Protein AF-A0A7S2WL92-F1 (afdb_monomer_lite)

Sequence (177 aa):
MGKETRKKPTFALRVLVQERLADIIAVDVAGYQSHVEINGSTLSVTIDKLSDTANKWMIPRIGRKAFRAVAFEILYFVGERSLVTRGSDALFDLTPLEFHKLFVPLIASMGDFDAMSNWLEKTEVLAEADLKRDASKYSFLEHSSSWDNGDSDSNSSPNSLRKNKSEEDHFDSRTIT

Secondary structure (DSSP, 8-state):
------PPPPHHHHHHHHHHHHHHIIIIITT-EEEEEEETTEEEEEETTHHHHHHHTT--GGGHHHHHHHHHHHIIIIIHHHHHHHGGGGGGGS-HHHHHHHHHHHHHHT-SHHHHHHHHHHHHHHHHHHHHHHHHHHHHHHTS--------PPP----------------------

Foldseek 3Di:
DDPPPQAAADPVLLVLLLLVLLLLLLPVFQPQWDDWDDDPPDIDIDRPCLVVSCVLLVQDPQLSVLSVQLSVCCCVVLNSVLSPVPNSVSLVVDDPVVSCVSCVSNSVSQGGRVSSVVSCVVCVVVVVVVVVVVVVVVVVVVVVPPDDPDDDDDDDDDDDDDDDDDDDDDDDDDDDD

Organism: NCBI:txid49252

Radius of gyration: 27.12 Å; chains: 1; bounding box: 92×66×34 Å

pLDDT: mean 78.18, std 21.65, range [30.81, 97.0]

Structure (mmCIF, N/CA/C/O backbone):
data_AF-A0A7S2WL92-F1
#
_entry.id   AF-A0A7S2WL92-F1
#
loop_
_atom_site.group_PDB
_atom_site.id
_atom_site.type_symbol
_atom_site.label_atom_id
_atom_site.label_alt_id
_atom_site.label_comp_id
_atom_site.label_asym_id
_atom_site.label_entity_id
_atom_site.label_seq_id
_atom_site.pdbx_PDB_ins_code
_atom_site.Cartn_x
_atom_site.Cartn_y
_atom_site.Cartn_z
_atom_site.occupancy
_atom_site.B_iso_or_equiv
_atom_site.auth_seq_id
_atom_site.auth_comp_id
_atom_site.auth_asym_id
_atom_site.auth_atom_id
_atom_site.pdbx_PDB_model_num
ATOM 1 N N . MET A 1 1 ? 32.778 13.655 -6.909 1.00 42.00 1 MET A N 1
ATOM 2 C CA . MET A 1 1 ? 31.482 12.976 -6.691 1.00 42.00 1 MET A CA 1
ATOM 3 C C . MET A 1 1 ? 30.672 13.090 -7.971 1.00 42.00 1 MET A C 1
ATOM 5 O O . MET A 1 1 ? 30.261 14.192 -8.313 1.00 42.00 1 MET A O 1
ATOM 9 N N . GLY A 1 2 ? 30.554 12.003 -8.736 1.00 47.88 2 GLY A N 1
ATOM 10 C CA . GLY A 1 2 ? 29.742 11.989 -9.955 1.00 47.88 2 GLY A CA 1
ATOM 11 C C . GLY A 1 2 ? 28.265 12.145 -9.600 1.00 47.88 2 GLY A C 1
ATOM 12 O O . GLY A 1 2 ? 27.804 11.552 -8.628 1.00 47.88 2 GLY A O 1
ATOM 13 N N . LYS A 1 3 ? 27.531 12.975 -10.346 1.00 49.94 3 LYS A N 1
ATOM 14 C CA . LYS A 1 3 ? 26.070 13.036 -10.249 1.00 49.94 3 LYS A CA 1
ATOM 15 C C . LYS A 1 3 ? 25.527 11.704 -10.762 1.00 49.94 3 LYS A C 1
ATOM 17 O O . LYS A 1 3 ? 25.433 11.525 -11.971 1.00 49.94 3 LYS A O 1
ATOM 22 N N . GLU A 1 4 ? 25.195 10.778 -9.868 1.00 59.31 4 GLU A N 1
ATOM 23 C CA . GLU A 1 4 ? 24.358 9.637 -10.231 1.00 59.31 4 GLU A CA 1
ATOM 24 C C . GLU A 1 4 ? 23.030 10.193 -10.749 1.00 59.31 4 GLU A C 1
ATOM 26 O O . GLU A 1 4 ? 22.247 10.815 -10.024 1.00 59.31 4 GLU A O 1
ATOM 31 N N . THR A 1 5 ? 22.817 10.064 -12.054 1.00 64.81 5 THR A N 1
ATOM 32 C CA . THR A 1 5 ? 21.570 10.453 -12.696 1.00 64.81 5 THR A CA 1
ATOM 33 C C . THR A 1 5 ? 20.505 9.460 -12.257 1.00 64.81 5 THR A C 1
ATOM 35 O O . THR A 1 5 ? 20.412 8.372 -12.822 1.00 64.81 5 THR A O 1
ATOM 38 N N . ARG A 1 6 ? 19.715 9.821 -11.240 1.00 79.19 6 ARG A N 1
ATOM 39 C CA . ARG A 1 6 ? 18.573 9.014 -10.793 1.00 79.19 6 ARG A CA 1
ATOM 40 C C . ARG A 1 6 ? 17.661 8.730 -11.980 1.00 79.19 6 ARG A C 1
ATOM 42 O O . ARG A 1 6 ? 17.079 9.648 -12.566 1.00 79.19 6 ARG A O 1
ATOM 49 N N . LYS A 1 7 ? 17.563 7.459 -12.362 1.00 91.38 7 LYS A N 1
ATOM 50 C CA . LYS A 1 7 ? 16.799 7.031 -13.530 1.00 91.38 7 LYS A CA 1
ATOM 51 C C . LYS A 1 7 ? 15.309 7.141 -13.221 1.00 91.38 7 LYS A C 1
ATOM 53 O O . LYS A 1 7 ? 14.809 6.524 -12.285 1.00 91.38 7 LYS A O 1
ATOM 58 N N . LYS A 1 8 ? 14.576 7.934 -14.006 1.00 93.06 8 LYS A N 1
ATOM 59 C CA . LYS A 1 8 ? 13.126 8.093 -13.824 1.00 93.06 8 LYS A CA 1
ATOM 60 C C . LYS A 1 8 ? 12.427 6.732 -14.001 1.00 93.06 8 LYS A C 1
ATOM 62 O O . LYS A 1 8 ? 12.659 6.084 -15.024 1.00 93.06 8 LYS A O 1
ATOM 67 N N . PRO A 1 9 ? 11.542 6.318 -13.075 1.00 94.50 9 PRO A N 1
ATOM 68 C CA . PRO A 1 9 ? 10.733 5.118 -13.253 1.00 94.50 9 PRO A CA 1
ATOM 69 C C . PRO A 1 9 ? 9.914 5.178 -14.545 1.00 94.50 9 PRO A C 1
ATOM 71 O O . PRO A 1 9 ? 9.391 6.238 -14.917 1.00 94.50 9 PRO A O 1
ATOM 74 N N . THR A 1 10 ? 9.750 4.045 -15.220 1.00 96.06 10 THR A N 1
ATOM 75 C CA . THR A 1 10 ? 8.813 3.949 -16.346 1.00 96.06 10 THR A CA 1
ATOM 76 C C . THR A 1 10 ? 7.373 4.016 -15.832 1.00 96.06 10 THR A C 1
ATOM 78 O O . THR A 1 10 ? 7.117 3.888 -14.634 1.00 96.06 10 THR A O 1
ATOM 81 N N . PHE A 1 11 ? 6.413 4.269 -16.723 1.00 93.94 11 PHE A N 1
ATOM 82 C CA . PHE A 1 11 ? 5.000 4.214 -16.342 1.00 93.94 11 PHE A CA 1
ATOM 83 C C . PHE A 1 11 ? 4.602 2.805 -15.893 1.00 93.94 11 PHE A C 1
ATOM 85 O O . PHE A 1 11 ? 4.072 2.664 -14.798 1.00 93.94 11 PHE A O 1
ATOM 92 N N . ALA A 1 12 ? 4.965 1.784 -16.674 1.00 96.00 12 ALA A N 1
ATOM 93 C CA . ALA A 1 12 ? 4.695 0.385 -16.347 1.00 96.00 12 ALA A CA 1
ATOM 94 C C . ALA A 1 12 ? 5.239 -0.012 -14.965 1.00 96.00 12 ALA A C 1
ATOM 96 O O . ALA A 1 12 ? 4.516 -0.601 -14.174 1.00 96.00 12 ALA A O 1
ATOM 97 N N . LEU A 1 13 ? 6.470 0.391 -14.626 1.00 96.31 13 LEU A N 1
ATOM 98 C CA . LEU A 1 13 ? 7.041 0.098 -13.311 1.00 96.31 13 LEU A CA 1
ATOM 99 C C . LEU A 1 13 ? 6.228 0.729 -12.173 1.00 96.31 13 LEU A C 1
ATOM 101 O O . LEU A 1 13 ? 5.978 0.077 -11.166 1.00 96.31 13 LEU A O 1
ATOM 105 N N . ARG A 1 14 ? 5.786 1.984 -12.330 1.00 95.62 14 ARG A N 1
ATOM 106 C CA . ARG A 1 14 ? 4.932 2.633 -11.322 1.00 95.62 14 ARG A CA 1
ATOM 107 C C . ARG A 1 14 ? 3.601 1.910 -11.150 1.00 95.62 14 ARG A C 1
ATOM 109 O O . ARG A 1 14 ? 3.146 1.807 -10.019 1.00 95.62 14 ARG A O 1
ATOM 116 N N . VAL A 1 15 ? 3.005 1.434 -12.243 1.00 94.12 15 VAL A N 1
ATOM 117 C CA . VAL A 1 15 ? 1.747 0.675 -12.208 1.00 94.12 15 VAL A CA 1
ATOM 118 C C . VAL A 1 15 ? 1.939 -0.641 -11.458 1.00 94.12 15 VAL A C 1
ATOM 120 O O . VAL A 1 15 ? 1.206 -0.881 -10.513 1.00 94.12 15 VAL A O 1
ATOM 123 N N . LEU A 1 16 ? 2.986 -1.412 -11.763 1.00 95.38 16 LEU A N 1
ATOM 124 C CA . LEU A 1 16 ? 3.271 -2.672 -11.060 1.00 95.38 16 LEU A CA 1
ATOM 125 C C . LEU A 1 16 ? 3.512 -2.470 -9.557 1.00 95.38 16 LEU A C 1
ATOM 127 O O . LEU A 1 16 ? 3.010 -3.222 -8.727 1.00 95.38 16 LEU A O 1
ATOM 131 N N . VAL A 1 17 ? 4.262 -1.426 -9.185 1.00 96.12 17 VAL A N 1
ATOM 132 C CA . VAL A 1 17 ? 4.448 -1.064 -7.770 1.00 96.12 17 VAL A CA 1
ATOM 133 C C . VAL A 1 17 ? 3.110 -0.692 -7.132 1.00 96.12 17 VAL A C 1
ATOM 135 O O . VAL A 1 17 ? 2.839 -1.087 -6.002 1.00 96.12 17 VAL A O 1
ATOM 138 N N . GLN A 1 18 ? 2.275 0.068 -7.840 1.00 95.31 18 GLN A N 1
ATOM 139 C CA . GLN A 1 18 ? 0.964 0.491 -7.360 1.00 95.31 18 GLN A CA 1
ATOM 140 C C . GLN A 1 18 ? 0.018 -0.697 -7.147 1.00 95.31 18 GLN A C 1
ATOM 142 O O . GLN A 1 18 ? -0.617 -0.765 -6.100 1.00 95.31 18 GLN A O 1
ATOM 147 N N . GLU A 1 19 ? -0.027 -1.639 -8.086 1.00 93.31 19 GLU A N 1
ATOM 148 C CA . GLU A 1 19 ? -0.799 -2.883 -7.984 1.00 93.31 19 GLU A CA 1
ATOM 149 C C . GLU A 1 19 ? -0.339 -3.720 -6.786 1.00 93.31 19 GLU A C 1
ATOM 151 O O . GLU A 1 19 ? -1.145 -4.050 -5.922 1.00 93.31 19 GLU A O 1
ATOM 156 N N . ARG A 1 20 ? 0.972 -3.946 -6.630 1.00 95.50 20 ARG A N 1
ATOM 157 C CA . ARG A 1 20 ? 1.498 -4.687 -5.471 1.00 95.50 20 ARG A CA 1
ATOM 158 C C . ARG A 1 20 ? 1.149 -4.011 -4.144 1.00 95.50 20 ARG A C 1
ATOM 160 O O . ARG A 1 20 ? 0.826 -4.684 -3.172 1.00 95.50 20 ARG A O 1
ATOM 167 N N . LEU A 1 21 ? 1.217 -2.682 -4.068 1.00 96.19 21 LEU A N 1
ATOM 168 C CA . LEU A 1 21 ? 0.837 -1.947 -2.858 1.00 96.19 21 LEU A CA 1
ATOM 169 C C . LEU A 1 21 ? -0.668 -2.037 -2.572 1.00 96.19 21 LEU A C 1
ATOM 171 O O . LEU A 1 21 ? -1.050 -2.106 -1.405 1.00 96.19 21 LEU A O 1
ATOM 175 N N . ALA A 1 22 ? -1.502 -2.041 -3.612 1.00 94.88 22 ALA A N 1
ATOM 176 C CA . ALA A 1 22 ? -2.936 -2.271 -3.493 1.00 94.88 22 ALA A CA 1
ATOM 177 C C . ALA A 1 22 ? -3.232 -3.661 -2.915 1.00 94.88 22 ALA A C 1
ATOM 179 O O . ALA A 1 22 ? -3.985 -3.755 -1.945 1.00 94.88 22 ALA A O 1
ATOM 180 N N . ASP A 1 23 ? -2.571 -4.702 -3.425 1.00 94.12 23 ASP A N 1
ATOM 181 C CA . ASP A 1 23 ? -2.688 -6.071 -2.909 1.00 94.12 23 ASP A CA 1
ATOM 182 C C . ASP A 1 23 ? -2.290 -6.157 -1.434 1.00 94.12 23 ASP A C 1
ATOM 184 O O . ASP A 1 23 ? -3.038 -6.686 -0.614 1.00 94.12 23 ASP A O 1
ATOM 188 N N . ILE A 1 24 ? -1.147 -5.570 -1.065 1.00 95.00 24 ILE A N 1
ATOM 189 C CA . ILE A 1 24 ? -0.667 -5.553 0.324 1.00 95.00 24 ILE A CA 1
ATOM 190 C C . ILE A 1 24 ? -1.708 -4.926 1.254 1.00 95.00 24 ILE A C 1
ATOM 192 O O . ILE A 1 24 ? -1.972 -5.446 2.336 1.00 95.00 24 ILE A O 1
ATOM 196 N N . ILE A 1 25 ? -2.297 -3.797 0.860 1.00 94.56 25 ILE A N 1
ATOM 197 C CA . ILE A 1 25 ? -3.287 -3.112 1.695 1.00 94.56 25 ILE A CA 1
ATOM 198 C C . ILE A 1 25 ? -4.570 -3.943 1.794 1.00 94.56 25 ILE A C 1
ATOM 200 O O . ILE A 1 25 ? -5.105 -4.119 2.888 1.00 94.56 25 ILE A O 1
ATOM 204 N N . ALA A 1 26 ? -5.053 -4.486 0.681 1.00 93.44 26 ALA A N 1
ATOM 205 C CA . ALA A 1 26 ? -6.292 -5.248 0.675 1.00 93.44 26 ALA A CA 1
ATOM 206 C C . ALA A 1 26 ? -6.188 -6.584 1.427 1.00 93.44 26 ALA A C 1
ATOM 208 O O . ALA A 1 26 ? -7.147 -6.981 2.079 1.00 93.44 26 ALA A O 1
ATOM 209 N N . VAL A 1 27 ? -5.036 -7.260 1.368 1.00 90.12 27 VAL A N 1
ATOM 210 C CA . VAL A 1 27 ? -4.859 -8.611 1.929 1.00 90.12 27 VAL A CA 1
ATOM 211 C C . VAL A 1 27 ? -4.261 -8.588 3.336 1.00 90.12 27 VAL A C 1
ATOM 213 O O . VAL A 1 27 ? -4.721 -9.309 4.220 1.00 90.12 27 VAL A O 1
ATOM 216 N N . ASP A 1 28 ? -3.243 -7.758 3.570 1.00 90.94 28 ASP A N 1
ATOM 217 C CA . ASP A 1 28 ? -2.463 -7.785 4.814 1.00 90.94 28 ASP A CA 1
ATOM 218 C C . ASP A 1 28 ? -2.762 -6.622 5.766 1.00 90.94 28 ASP A C 1
ATOM 220 O O . ASP A 1 28 ? -2.251 -6.603 6.892 1.00 90.94 28 ASP A O 1
ATOM 224 N N . VAL A 1 29 ? -3.550 -5.633 5.335 1.00 92.56 29 VAL A N 1
ATOM 225 C CA . VAL A 1 29 ? -3.952 -4.504 6.187 1.00 92.56 29 VAL A CA 1
ATOM 226 C C . VAL A 1 29 ? -5.442 -4.548 6.511 1.00 92.56 29 VAL A C 1
ATOM 228 O O . VAL A 1 29 ? -5.802 -4.359 7.675 1.00 92.56 29 VAL A O 1
ATOM 231 N N . ALA A 1 30 ? -6.304 -4.808 5.528 1.00 90.94 30 ALA A N 1
ATOM 232 C CA . ALA A 1 30 ? -7.740 -4.916 5.770 1.00 90.94 30 ALA A CA 1
ATOM 233 C C . ALA A 1 30 ? -8.074 -6.080 6.722 1.00 90.94 30 ALA A C 1
ATOM 235 O O . ALA A 1 30 ? -7.422 -7.122 6.709 1.00 90.94 30 ALA A O 1
ATOM 236 N N . GLY A 1 31 ? -9.080 -5.892 7.580 1.00 85.12 31 GLY A N 1
ATOM 237 C CA . GLY A 1 31 ? -9.485 -6.878 8.584 1.00 85.12 31 GLY A CA 1
ATOM 238 C C . GLY A 1 31 ? -8.654 -6.854 9.871 1.00 85.12 31 GLY A C 1
ATOM 239 O O . GLY A 1 31 ? -8.925 -7.634 10.782 1.00 85.12 31 GLY A O 1
ATOM 240 N N . TYR A 1 32 ? -7.659 -5.964 9.971 1.00 84.44 32 TYR A N 1
ATOM 241 C CA . TYR A 1 32 ? -6.847 -5.755 11.178 1.00 84.44 32 TYR A CA 1
ATOM 242 C C . TYR A 1 32 ? -7.129 -4.423 11.881 1.00 84.44 32 TYR A C 1
ATOM 244 O O . TYR A 1 32 ? -6.307 -3.942 12.668 1.00 84.44 32 TYR A O 1
ATOM 252 N N . GLN A 1 33 ? -8.283 -3.818 11.604 1.00 80.12 33 GLN A N 1
ATOM 253 C CA . GLN A 1 33 ? -8.787 -2.702 12.385 1.00 80.12 33 GLN A CA 1
ATOM 254 C C . GLN A 1 33 ? -9.232 -3.184 13.771 1.00 80.12 33 GLN A C 1
ATOM 256 O O . GLN A 1 33 ? -10.105 -4.041 13.893 1.00 80.12 33 GLN A O 1
ATOM 261 N N . SER A 1 34 ? -8.668 -2.597 14.824 1.00 81.12 34 SER A N 1
ATOM 262 C CA . SER A 1 34 ? -8.979 -2.959 16.215 1.00 81.12 34 SER A CA 1
ATOM 263 C C . SER A 1 34 ? -9.837 -1.926 16.935 1.00 81.12 34 SER A C 1
ATOM 265 O O . SER A 1 34 ? -10.541 -2.255 17.890 1.00 81.12 34 SER A O 1
ATOM 267 N N . HIS A 1 35 ? -9.802 -0.672 16.480 1.00 84.25 35 HIS A N 1
ATOM 268 C CA . HIS A 1 35 ? -10.528 0.415 17.119 1.00 84.25 35 HIS A CA 1
ATOM 269 C C . HIS A 1 35 ? -10.879 1.527 16.131 1.00 84.25 35 HIS A C 1
ATOM 271 O O . HIS A 1 35 ? -10.055 1.904 15.295 1.00 84.25 35 HIS A O 1
ATOM 277 N N . VAL A 1 36 ? -12.087 2.074 16.270 1.00 85.81 36 VAL A N 1
ATOM 278 C CA . VAL A 1 36 ? -12.548 3.271 15.560 1.00 85.81 36 VAL A CA 1
ATOM 279 C C . VAL A 1 36 ? -13.144 4.224 16.577 1.00 85.81 36 VAL A C 1
ATOM 281 O O . VAL A 1 36 ? -14.051 3.855 17.320 1.00 85.81 36 VAL A O 1
ATOM 284 N N . GLU A 1 37 ? -12.645 5.452 16.587 1.00 90.19 37 GLU A N 1
ATOM 285 C CA . GLU A 1 37 ? -13.095 6.515 17.475 1.00 90.19 37 GLU A CA 1
ATOM 286 C C . GLU A 1 37 ? -13.475 7.740 16.641 1.00 90.19 37 GLU A C 1
ATOM 288 O O . GLU A 1 37 ? -12.723 8.172 15.763 1.00 90.19 37 GLU A O 1
ATOM 293 N N . ILE A 1 38 ? -14.654 8.303 16.909 1.00 90.62 38 ILE A N 1
ATOM 294 C CA . ILE A 1 38 ? -15.138 9.521 16.257 1.00 90.62 38 ILE A CA 1
ATOM 295 C C . ILE A 1 38 ? -15.226 10.617 17.313 1.00 90.62 38 ILE A C 1
ATOM 297 O O . ILE A 1 38 ? -16.117 10.611 18.158 1.00 90.62 38 ILE A O 1
ATOM 301 N N . ASN A 1 39 ? -14.313 11.581 17.231 1.00 91.50 39 ASN A N 1
ATOM 302 C CA . ASN A 1 39 ? -14.239 12.729 18.126 1.00 91.50 39 ASN A CA 1
ATOM 303 C C . ASN A 1 39 ? -14.597 14.006 17.362 1.00 91.50 39 ASN A C 1
ATOM 305 O O . ASN A 1 39 ? -13.744 14.656 16.749 1.00 91.50 39 ASN A O 1
ATOM 309 N N . GLY A 1 40 ? -15.886 14.355 17.375 1.00 91.62 40 GLY A N 1
ATOM 310 C CA . GLY A 1 40 ? -16.424 15.483 16.615 1.00 91.62 40 GLY A CA 1
ATOM 311 C C . GLY A 1 40 ? -16.250 15.269 15.112 1.00 91.62 40 GLY A C 1
ATOM 312 O O . GLY A 1 40 ? -16.880 14.392 14.533 1.00 91.62 40 GLY A O 1
ATOM 313 N N . SER A 1 41 ? -15.378 16.062 14.485 1.00 91.06 41 SER A N 1
ATOM 314 C CA . SER A 1 41 ? -15.020 15.940 13.064 1.00 91.06 41 SER A CA 1
ATOM 315 C C . SER A 1 41 ? -13.763 15.096 12.811 1.00 91.06 41 SER A C 1
ATOM 317 O O . SER A 1 41 ? -13.250 15.094 11.694 1.00 91.06 41 SER A O 1
ATOM 319 N N . THR A 1 42 ? -13.220 14.435 13.838 1.00 88.81 42 THR A N 1
ATOM 320 C CA . THR A 1 42 ? -12.000 13.622 13.733 1.00 88.81 42 THR A CA 1
ATOM 321 C C . THR A 1 42 ? -12.352 12.143 13.766 1.00 88.81 42 THR A C 1
ATOM 323 O O . THR A 1 42 ? -12.894 11.667 14.760 1.00 88.81 42 THR A O 1
ATOM 326 N N . LEU A 1 43 ? -12.008 11.424 12.698 1.00 85.44 43 LEU A N 1
ATOM 327 C CA . LEU A 1 43 ? -12.049 9.966 12.644 1.00 85.44 43 LEU A CA 1
ATOM 328 C C . LEU A 1 43 ? -10.651 9.414 12.951 1.00 85.44 43 LEU A C 1
ATOM 330 O O . LEU A 1 43 ? -9.703 9.676 12.209 1.00 85.44 43 LEU A O 1
ATOM 334 N N . SER A 1 44 ? -10.538 8.639 14.024 1.00 87.88 44 SER A N 1
ATOM 335 C CA . SER A 1 44 ? -9.327 7.916 14.412 1.00 87.88 44 SER A CA 1
ATOM 336 C C . SER A 1 44 ? -9.547 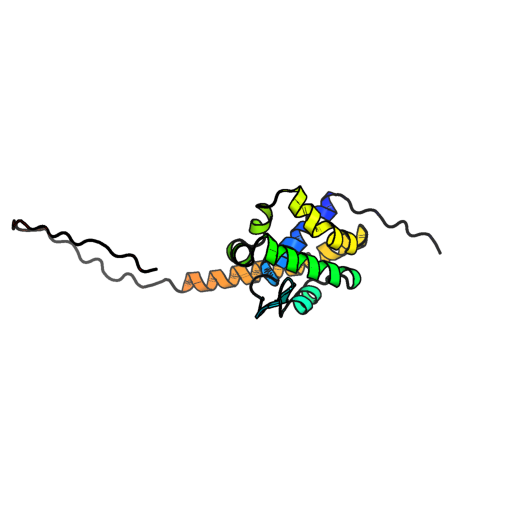6.424 14.199 1.00 87.88 44 SER A C 1
ATOM 338 O O . SER A 1 44 ? -10.508 5.857 14.710 1.00 87.88 44 SER A O 1
ATOM 340 N N . VAL A 1 45 ? -8.649 5.780 13.456 1.00 85.50 45 VAL A N 1
ATOM 341 C CA . VAL A 1 45 ? -8.684 4.333 13.210 1.00 85.50 45 VAL A CA 1
ATOM 342 C C . VAL A 1 45 ? -7.355 3.731 13.652 1.00 85.50 45 VAL A C 1
ATOM 344 O O . VAL A 1 45 ? -6.289 4.190 13.232 1.00 85.50 45 VAL A O 1
ATOM 347 N N . THR A 1 46 ? -7.420 2.702 14.493 1.00 88.06 46 THR A N 1
ATOM 348 C CA . THR A 1 46 ? -6.258 1.918 14.923 1.00 88.06 46 THR A CA 1
ATOM 349 C C . THR A 1 46 ? -6.162 0.653 14.082 1.00 88.06 46 THR A C 1
ATOM 351 O O . THR A 1 46 ? -7.114 -0.122 13.995 1.00 88.06 46 THR A O 1
ATOM 354 N N . ILE A 1 47 ? -4.993 0.451 13.469 1.00 88.88 47 ILE A N 1
ATOM 355 C CA . ILE A 1 47 ? -4.673 -0.704 12.625 1.00 88.88 47 ILE A CA 1
ATOM 356 C C . ILE A 1 47 ? -3.472 -1.412 13.256 1.00 88.88 47 ILE A C 1
ATOM 358 O O . ILE A 1 47 ? -2.338 -0.941 13.125 1.00 88.88 47 ILE A O 1
ATOM 362 N N . ASP A 1 48 ? -3.709 -2.526 13.947 1.00 83.31 48 ASP A N 1
ATOM 363 C CA . ASP A 1 48 ? -2.715 -3.136 14.846 1.00 83.31 48 ASP A CA 1
ATOM 364 C C . ASP A 1 48 ? -1.453 -3.607 14.116 1.00 83.31 48 ASP A C 1
ATOM 366 O O . ASP A 1 48 ? -0.336 -3.453 14.606 1.00 83.31 48 ASP A O 1
ATOM 370 N N . LYS A 1 49 ? -1.615 -4.155 12.909 1.00 83.81 49 LYS A N 1
ATOM 371 C CA . LYS A 1 49 ? -0.522 -4.804 12.171 1.00 83.81 49 LYS A CA 1
ATOM 372 C C . LYS A 1 49 ? 0.206 -3.896 11.193 1.00 83.81 49 LYS A C 1
ATOM 374 O O . LYS A 1 49 ? 1.122 -4.345 10.517 1.00 83.81 49 LYS A O 1
ATOM 379 N N . LEU A 1 50 ? -0.138 -2.612 11.106 1.00 91.50 50 LEU A N 1
ATOM 380 C CA . LEU A 1 50 ? 0.345 -1.770 10.009 1.00 91.50 50 LEU A CA 1
ATOM 381 C C . LEU A 1 50 ? 1.877 -1.619 9.975 1.00 91.50 50 LEU A C 1
ATOM 383 O O . LEU A 1 50 ? 2.482 -1.623 8.902 1.00 91.50 50 LEU A O 1
ATOM 387 N N . SER A 1 51 ? 2.516 -1.494 11.144 1.00 93.06 51 SER A N 1
ATOM 388 C CA . SER A 1 51 ? 3.982 -1.436 11.248 1.00 93.06 51 SER A CA 1
ATOM 389 C C . SER A 1 51 ? 4.626 -2.758 10.831 1.00 93.06 51 SER A C 1
ATOM 391 O O . SER A 1 51 ? 5.616 -2.761 10.095 1.00 93.06 51 SER A O 1
ATOM 393 N N . ASP A 1 52 ? 4.048 -3.875 11.263 1.00 94.06 52 ASP A N 1
ATOM 394 C CA . ASP A 1 52 ? 4.544 -5.212 10.951 1.00 94.06 52 ASP A CA 1
ATOM 395 C C . ASP A 1 52 ? 4.379 -5.524 9.467 1.00 94.06 52 ASP A C 1
ATOM 397 O O . ASP A 1 52 ? 5.329 -5.991 8.845 1.00 94.06 52 ASP A O 1
ATOM 401 N N . THR A 1 53 ? 3.248 -5.153 8.863 1.00 95.12 53 THR A N 1
ATOM 402 C CA . THR A 1 53 ? 3.018 -5.234 7.417 1.00 95.12 53 THR A CA 1
ATOM 403 C C . THR A 1 53 ? 4.035 -4.382 6.658 1.00 95.12 53 THR A C 1
ATOM 405 O O . THR A 1 53 ? 4.684 -4.866 5.731 1.00 95.12 53 THR A O 1
ATOM 408 N N . ALA A 1 54 ? 4.281 -3.138 7.085 1.00 96.06 54 ALA A N 1
ATOM 409 C CA . ALA A 1 54 ? 5.294 -2.292 6.454 1.00 96.06 54 ALA A CA 1
ATOM 410 C C . ALA A 1 54 ? 6.717 -2.879 6.561 1.00 96.06 54 ALA A C 1
ATOM 412 O O . ALA A 1 54 ? 7.533 -2.689 5.658 1.00 96.06 54 ALA A O 1
ATOM 413 N N . ASN A 1 55 ? 7.032 -3.582 7.654 1.00 96.00 55 ASN A N 1
ATOM 414 C CA . ASN A 1 55 ? 8.303 -4.288 7.817 1.00 96.00 55 ASN A CA 1
ATOM 415 C C . ASN A 1 55 ? 8.367 -5.553 6.944 1.00 96.00 55 ASN A C 1
ATOM 417 O O . ASN A 1 55 ? 9.361 -5.724 6.239 1.00 96.00 55 ASN A O 1
ATOM 421 N N . LYS A 1 56 ? 7.313 -6.385 6.949 1.00 94.56 56 LYS A N 1
ATOM 422 C CA . LYS A 1 56 ? 7.162 -7.606 6.135 1.00 94.56 56 LYS A CA 1
ATOM 423 C C . LYS A 1 56 ? 7.423 -7.300 4.664 1.00 94.56 56 LYS A C 1
ATOM 425 O O . LYS A 1 56 ? 8.277 -7.928 4.054 1.00 94.56 56 LYS A O 1
ATOM 430 N N . TRP A 1 57 ? 6.767 -6.272 4.133 1.00 96.06 57 TRP A N 1
ATOM 431 C CA . TRP A 1 57 ? 6.868 -5.871 2.726 1.00 96.06 57 TRP A CA 1
ATOM 432 C C . TRP A 1 57 ? 7.999 -4.889 2.431 1.00 96.06 57 TRP A C 1
ATOM 434 O O . TRP A 1 57 ? 8.045 -4.289 1.359 1.00 96.06 57 TRP A O 1
ATOM 444 N N . MET A 1 58 ? 8.918 -4.695 3.380 1.00 96.00 58 MET A N 1
ATOM 445 C CA . MET A 1 58 ? 10.106 -3.859 3.204 1.00 96.00 58 MET A CA 1
ATOM 446 C C . MET A 1 58 ? 9.787 -2.438 2.703 1.00 96.00 58 MET A C 1
ATOM 448 O O . MET A 1 58 ? 10.548 -1.863 1.922 1.00 96.00 58 MET A O 1
ATOM 452 N N . ILE A 1 59 ? 8.671 -1.852 3.154 1.00 96.38 59 ILE A N 1
ATOM 453 C CA . ILE A 1 59 ? 8.263 -0.503 2.754 1.00 96.38 59 ILE A CA 1
ATOM 454 C C . ILE A 1 59 ? 9.366 0.491 3.166 1.00 96.38 59 ILE A C 1
ATOM 456 O O . ILE A 1 59 ? 9.732 0.545 4.357 1.00 96.38 59 ILE A O 1
ATOM 460 N N . PRO A 1 60 ? 9.901 1.297 2.222 1.00 94.56 60 PRO A N 1
ATOM 461 C CA . PRO A 1 60 ? 10.970 2.246 2.501 1.00 94.56 60 PRO A CA 1
ATOM 462 C C . PRO A 1 60 ? 10.625 3.153 3.679 1.00 94.56 60 PRO A C 1
ATOM 464 O O . PRO A 1 60 ? 9.510 3.663 3.775 1.00 94.56 60 PRO A O 1
ATOM 467 N N . ARG A 1 61 ? 11.592 3.409 4.572 1.00 94.06 61 ARG A N 1
ATOM 468 C CA . ARG A 1 61 ? 11.364 4.228 5.781 1.00 94.06 61 ARG A CA 1
ATOM 469 C C . ARG A 1 61 ? 10.741 5.589 5.463 1.00 94.06 61 ARG A C 1
ATOM 471 O O . ARG A 1 61 ? 9.834 6.013 6.172 1.00 94.06 61 ARG A O 1
ATOM 478 N N . ILE A 1 62 ? 11.186 6.229 4.379 1.00 94.31 62 ILE A N 1
ATOM 479 C CA . ILE A 1 62 ? 10.654 7.518 3.913 1.00 94.31 62 ILE A CA 1
ATOM 480 C C . ILE A 1 62 ? 9.198 7.421 3.422 1.00 94.31 62 ILE A C 1
ATOM 482 O O . ILE A 1 62 ? 8.445 8.381 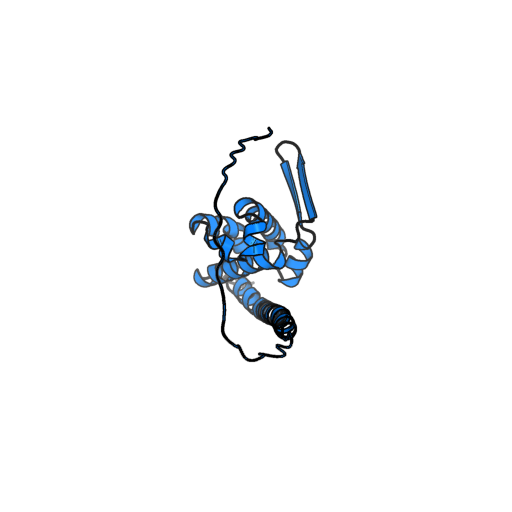3.550 1.00 94.31 62 ILE A O 1
ATOM 486 N N . GLY A 1 63 ? 8.783 6.253 2.925 1.00 95.12 63 GLY A N 1
ATOM 487 C CA . GLY A 1 63 ? 7.436 5.988 2.428 1.00 95.12 63 GLY A CA 1
ATOM 488 C C . GLY A 1 63 ? 6.443 5.507 3.479 1.00 95.12 63 GLY A C 1
ATOM 489 O O . GLY A 1 63 ? 5.247 5.516 3.220 1.00 95.12 63 GLY A O 1
ATOM 490 N N . ARG A 1 64 ? 6.878 5.158 4.698 1.00 95.56 64 ARG A N 1
ATOM 491 C CA . ARG A 1 64 ? 5.981 4.614 5.741 1.00 95.56 64 ARG A CA 1
ATOM 492 C C . ARG A 1 64 ? 4.847 5.557 6.134 1.00 95.56 64 ARG A C 1
ATOM 494 O O . ARG A 1 64 ? 3.735 5.105 6.389 1.00 95.56 64 ARG A O 1
ATOM 501 N N . LYS A 1 65 ? 5.105 6.869 6.165 1.00 96.00 65 LYS A N 1
ATOM 502 C CA . LYS A 1 65 ? 4.059 7.864 6.455 1.00 96.00 65 LYS A CA 1
ATOM 503 C C . LYS A 1 65 ? 3.008 7.903 5.343 1.00 96.00 65 LYS A C 1
ATOM 505 O O . LYS A 1 65 ? 1.821 7.952 5.650 1.00 96.00 65 LYS A O 1
ATOM 510 N N . ALA A 1 66 ? 3.446 7.858 4.084 1.00 97.00 66 ALA A N 1
ATOM 511 C CA . ALA A 1 66 ? 2.552 7.795 2.934 1.00 97.00 66 ALA A CA 1
ATOM 512 C C . ALA A 1 66 ? 1.790 6.465 2.911 1.00 97.00 66 ALA A C 1
ATOM 514 O O . ALA A 1 66 ? 0.583 6.471 2.740 1.00 97.00 66 ALA A O 1
ATOM 515 N N . PHE A 1 67 ? 2.458 5.347 3.201 1.00 96.94 67 PHE A N 1
ATOM 516 C CA . PHE A 1 67 ? 1.835 4.027 3.286 1.00 96.94 67 PHE A CA 1
ATOM 517 C C . PHE A 1 67 ? 0.702 4.003 4.311 1.00 96.94 67 PHE A C 1
ATOM 519 O O . PHE A 1 67 ? -0.397 3.567 3.993 1.00 96.94 67 PHE A O 1
ATOM 526 N N . ARG A 1 68 ? 0.927 4.562 5.508 1.00 95.31 68 ARG A N 1
ATOM 527 C CA . ARG A 1 68 ? -0.127 4.691 6.521 1.00 95.31 68 ARG A CA 1
ATOM 528 C C . ARG A 1 68 ? -1.299 5.549 6.053 1.00 95.31 68 ARG A C 1
ATOM 530 O O . AR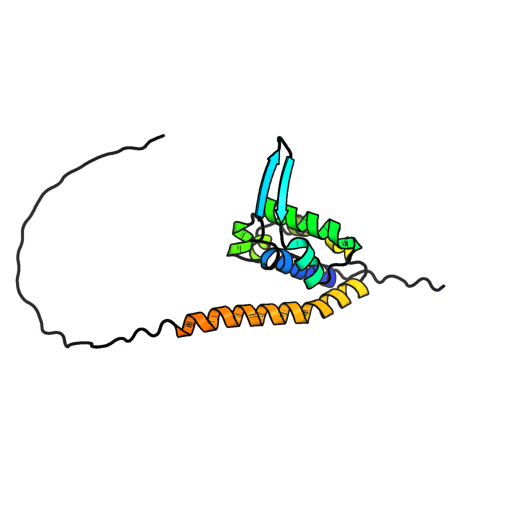G A 1 68 ? -2.439 5.189 6.320 1.00 95.31 68 ARG A O 1
ATOM 537 N N . ALA A 1 69 ? -1.022 6.680 5.408 1.00 94.88 69 ALA A N 1
ATOM 538 C CA . ALA A 1 69 ? -2.070 7.564 4.907 1.00 94.88 69 ALA A CA 1
ATOM 539 C C . ALA A 1 69 ? -2.916 6.866 3.832 1.00 94.88 69 ALA A C 1
ATOM 541 O O . ALA A 1 69 ? -4.132 6.821 3.958 1.00 94.88 69 ALA A O 1
ATOM 542 N N . VAL A 1 70 ? -2.268 6.235 2.849 1.00 95.50 70 VAL A N 1
ATOM 543 C CA . VAL A 1 70 ? -2.944 5.508 1.766 1.00 95.50 70 VAL A CA 1
ATOM 544 C C . VAL A 1 70 ? -3.737 4.318 2.300 1.00 95.50 70 VAL A C 1
ATOM 546 O O . VAL A 1 70 ? -4.875 4.124 1.895 1.00 95.50 70 VAL A O 1
ATOM 549 N N . ALA A 1 71 ? -3.188 3.554 3.249 1.00 94.88 71 ALA A N 1
ATOM 550 C CA . ALA A 1 71 ? -3.911 2.456 3.885 1.00 94.88 71 ALA A CA 1
ATOM 551 C C . ALA A 1 71 ? -5.192 2.942 4.581 1.00 94.88 71 ALA A C 1
ATOM 553 O O . ALA A 1 71 ? -6.256 2.367 4.377 1.00 94.88 71 ALA A O 1
ATOM 554 N N . PHE A 1 72 ? -5.103 4.026 5.356 1.00 93.19 72 PHE A N 1
ATOM 555 C CA . PHE A 1 72 ? -6.268 4.633 5.997 1.00 93.19 72 PHE A CA 1
ATOM 556 C C . PHE A 1 72 ? -7.297 5.130 4.971 1.00 93.19 72 PHE A C 1
ATOM 558 O O . PHE A 1 72 ? -8.480 4.823 5.092 1.00 93.19 72 PHE A O 1
ATOM 565 N N . GLU A 1 73 ? -6.853 5.863 3.948 1.00 92.50 73 GLU A N 1
ATOM 566 C CA . GLU A 1 73 ? -7.732 6.385 2.899 1.00 92.50 73 GLU A CA 1
ATOM 567 C C . GLU A 1 73 ? -8.441 5.260 2.142 1.00 92.50 73 GLU A C 1
ATOM 569 O O . GLU A 1 73 ? -9.635 5.362 1.895 1.00 92.50 73 GLU A O 1
ATOM 574 N N . ILE A 1 74 ? -7.751 4.165 1.826 1.00 93.19 74 ILE A N 1
ATOM 575 C CA . ILE A 1 74 ? -8.346 3.006 1.152 1.00 93.19 74 ILE A CA 1
ATOM 576 C C . ILE A 1 74 ? -9.396 2.329 2.034 1.00 93.19 74 ILE A C 1
ATOM 578 O O . ILE A 1 74 ? -10.505 2.073 1.565 1.00 93.19 74 ILE A O 1
ATOM 582 N N . LEU A 1 75 ? -9.083 2.085 3.311 1.00 91.50 75 LEU A N 1
ATOM 583 C CA . LEU A 1 75 ? -10.041 1.506 4.257 1.00 91.50 75 LEU A CA 1
ATOM 584 C C . LEU A 1 75 ? -11.294 2.377 4.396 1.00 91.50 75 LEU A C 1
ATOM 586 O O . LEU A 1 75 ? -12.396 1.843 4.507 1.00 91.50 75 LEU A O 1
ATOM 590 N N . TYR A 1 76 ? -11.130 3.699 4.349 1.00 88.88 76 TYR A N 1
ATOM 591 C CA . TYR A 1 76 ? -12.226 4.657 4.443 1.00 88.88 76 TYR A CA 1
ATOM 592 C C . TYR A 1 76 ? -13.040 4.783 3.144 1.00 88.88 76 TYR A C 1
ATOM 594 O O . TYR A 1 76 ? -14.263 4.696 3.182 1.00 88.88 76 TYR A O 1
ATOM 602 N N . PHE A 1 77 ? -12.385 4.987 1.996 1.00 89.19 77 PHE A N 1
ATOM 603 C CA . PHE A 1 77 ? -13.056 5.256 0.718 1.00 89.19 77 PHE A CA 1
ATOM 604 C C . PHE A 1 77 ? -13.660 4.007 0.078 1.00 89.19 77 PHE A C 1
ATOM 606 O O . PHE A 1 77 ? -14.765 4.075 -0.451 1.00 89.19 77 PHE A O 1
ATOM 613 N N . VAL A 1 78 ? -12.946 2.879 0.105 1.00 92.25 78 VAL A N 1
ATOM 614 C CA . VAL A 1 78 ? -13.412 1.615 -0.496 1.00 92.25 78 VAL A CA 1
ATOM 615 C C . VAL A 1 78 ? -14.254 0.813 0.498 1.00 92.25 78 VAL A C 1
ATOM 617 O O . VAL A 1 78 ? -15.177 0.089 0.118 1.00 92.25 78 VAL A O 1
ATOM 620 N N . GLY A 1 79 ? -13.950 0.964 1.787 1.00 90.12 79 GLY A N 1
ATOM 621 C CA . GLY A 1 79 ? -14.576 0.221 2.867 1.00 90.12 79 GLY A CA 1
ATOM 622 C C . GLY A 1 79 ? -13.854 -1.094 3.151 1.00 90.12 79 GLY A C 1
ATOM 623 O O . GLY A 1 79 ? -13.627 -1.921 2.266 1.00 90.12 79 GLY A O 1
ATOM 624 N N . GLU A 1 80 ? -13.552 -1.323 4.429 1.00 89.12 80 GLU A N 1
ATOM 625 C CA . GLU A 1 80 ? -12.870 -2.532 4.902 1.00 89.12 80 GLU A CA 1
ATOM 626 C C . GLU A 1 80 ? -13.585 -3.819 4.469 1.00 89.12 80 GLU A C 1
ATOM 628 O O . GLU A 1 80 ? -12.944 -4.758 4.005 1.00 89.12 80 GLU A O 1
ATOM 633 N N . ARG A 1 81 ? -14.921 -3.863 4.544 1.00 90.44 81 ARG A N 1
ATOM 634 C CA . ARG A 1 81 ? -15.688 -5.058 4.163 1.00 90.44 81 ARG A CA 1
ATOM 635 C C . ARG A 1 81 ? -15.489 -5.440 2.694 1.00 90.44 81 ARG A C 1
ATOM 637 O O . ARG A 1 81 ? -15.386 -6.628 2.391 1.00 90.44 81 ARG A O 1
ATOM 644 N N . SER A 1 82 ? -15.432 -4.463 1.794 1.00 92.50 82 SER A N 1
ATOM 645 C CA . SER A 1 82 ? -15.198 -4.705 0.366 1.00 92.50 82 SER A CA 1
ATOM 646 C C . SER A 1 82 ? -13.803 -5.286 0.142 1.00 92.50 82 SER A C 1
ATOM 648 O O . SER A 1 82 ? -13.663 -6.284 -0.560 1.00 92.50 82 SER A O 1
ATOM 650 N N . LEU A 1 83 ? -12.792 -4.726 0.815 1.00 92.94 83 LEU A N 1
ATOM 651 C CA . LEU A 1 83 ? -11.405 -5.197 0.747 1.00 92.94 83 LEU A CA 1
ATOM 652 C C . LEU A 1 83 ? -11.251 -6.614 1.313 1.00 92.94 83 LEU A C 1
ATOM 654 O O . LEU A 1 83 ? -10.618 -7.453 0.691 1.00 92.94 83 LEU A O 1
ATOM 658 N N . VAL A 1 84 ? -11.887 -6.921 2.446 1.00 91.31 84 VAL A N 1
ATOM 659 C CA . VAL A 1 84 ? -11.822 -8.262 3.054 1.00 91.31 84 VAL A CA 1
ATOM 660 C C . VAL A 1 84 ? -12.521 -9.318 2.192 1.00 91.31 84 VAL A C 1
ATOM 662 O O . VAL A 1 84 ? -12.075 -10.459 2.134 1.00 91.31 84 VAL A O 1
ATOM 665 N N . THR A 1 85 ? -13.630 -8.967 1.534 1.00 91.75 85 THR A N 1
ATOM 666 C CA . THR A 1 85 ? -14.427 -9.939 0.762 1.00 91.75 85 THR A CA 1
ATOM 667 C C . THR A 1 85 ? -13.936 -10.140 -0.666 1.00 91.75 85 THR A C 1
ATOM 669 O O . THR A 1 85 ? -14.069 -11.244 -1.186 1.00 91.75 85 THR A O 1
ATOM 672 N N . ARG A 1 86 ? -13.390 -9.099 -1.304 1.00 92.69 86 ARG A N 1
ATOM 673 C CA . ARG A 1 86 ? -12.966 -9.137 -2.714 1.00 92.69 86 ARG A CA 1
ATOM 674 C C . ARG A 1 86 ? -11.465 -8.928 -2.914 1.00 92.69 86 ARG A C 1
ATOM 676 O O . ARG A 1 86 ? -11.002 -8.970 -4.044 1.00 92.69 86 ARG A O 1
ATOM 683 N N . GLY A 1 87 ? -10.703 -8.666 -1.856 1.00 91.25 87 GLY A N 1
ATOM 684 C CA . GLY A 1 87 ? -9.288 -8.329 -1.972 1.00 91.25 87 GLY A CA 1
ATOM 685 C C . GLY A 1 87 ? -9.068 -7.013 -2.717 1.00 91.25 87 GLY A C 1
ATOM 686 O O . GLY A 1 87 ? -9.849 -6.062 -2.599 1.00 91.25 87 GLY A O 1
ATOM 687 N N . SER A 1 88 ? -7.980 -6.947 -3.484 1.00 92.00 88 SER A N 1
ATOM 688 C CA . SER A 1 88 ? -7.614 -5.764 -4.267 1.00 92.00 88 SER A CA 1
ATOM 689 C C . SER A 1 88 ? -8.592 -5.463 -5.398 1.00 92.00 88 SER A C 1
ATOM 691 O O . SER A 1 88 ? -8.680 -4.307 -5.805 1.00 92.00 88 SER A O 1
ATOM 693 N N . ASP A 1 89 ? -9.432 -6.419 -5.807 1.00 91.44 89 ASP A N 1
ATOM 694 C CA . ASP A 1 89 ? -10.494 -6.170 -6.786 1.00 91.44 89 ASP A CA 1
ATOM 695 C C . ASP A 1 89 ? -11.501 -5.118 -6.305 1.00 91.44 89 ASP A C 1
ATOM 697 O O . ASP A 1 89 ? -12.162 -4.464 -7.110 1.00 91.44 89 ASP A O 1
ATOM 701 N N . ALA A 1 90 ? -11.624 -4.909 -4.989 1.00 92.88 90 ALA A N 1
ATOM 702 C CA . ALA A 1 90 ? -12.402 -3.811 -4.412 1.00 92.88 90 ALA A CA 1
ATOM 703 C C . ALA A 1 90 ? -11.920 -2.425 -4.869 1.00 92.88 90 ALA A C 1
ATOM 705 O O . ALA A 1 90 ? -12.719 -1.502 -5.011 1.00 92.88 90 ALA A O 1
ATOM 706 N N . LEU A 1 91 ? -10.621 -2.274 -5.125 1.00 90.44 91 LEU A N 1
ATOM 707 C CA . LEU A 1 91 ? -10.024 -1.005 -5.534 1.00 90.44 91 LEU A CA 1
ATOM 708 C C . LEU A 1 91 ? -10.313 -0.659 -6.997 1.00 90.44 91 LEU A C 1
ATOM 710 O O . LEU A 1 91 ? -10.237 0.516 -7.354 1.00 90.44 91 LEU A O 1
ATOM 714 N N . PHE A 1 92 ? -10.665 -1.640 -7.832 1.00 86.50 92 PHE A N 1
ATOM 715 C CA . PHE A 1 92 ? -10.973 -1.416 -9.248 1.00 86.50 92 PHE A CA 1
ATOM 716 C C . PHE A 1 92 ? -12.395 -0.898 -9.501 1.00 86.50 92 PHE A C 1
ATOM 718 O O . PHE A 1 92 ? -12.707 -0.525 -10.629 1.00 86.50 92 PHE A O 1
ATOM 725 N N . ASP A 1 93 ? -13.228 -0.795 -8.459 1.00 89.69 93 ASP A N 1
ATOM 726 C CA . ASP A 1 93 ? -14.492 -0.048 -8.533 1.00 89.69 93 ASP A CA 1
ATOM 727 C C . ASP A 1 93 ? -14.255 1.469 -8.606 1.00 89.69 93 ASP A C 1
ATOM 729 O O . ASP A 1 93 ? -15.133 2.223 -9.029 1.00 89.69 93 ASP A O 1
ATOM 733 N N . LEU A 1 94 ? -13.068 1.930 -8.195 1.00 90.19 94 LEU A N 1
ATOM 734 C CA . LEU A 1 94 ? -12.664 3.324 -8.319 1.00 90.19 94 LEU A CA 1
ATOM 735 C C . LEU A 1 94 ? -12.370 3.669 -9.778 1.00 90.19 94 LEU A C 1
ATOM 737 O O . LEU A 1 94 ? -11.842 2.860 -10.545 1.00 90.19 94 LEU A O 1
ATOM 741 N N . THR A 1 95 ? -12.605 4.925 -10.158 1.00 91.81 95 THR A N 1
ATOM 742 C CA . THR A 1 95 ? -12.128 5.387 -11.462 1.00 91.81 95 THR A CA 1
ATOM 743 C C . THR A 1 95 ? -10.593 5.335 -11.509 1.00 91.81 95 THR A C 1
ATOM 745 O O . THR A 1 95 ? -9.930 5.563 -10.490 1.00 91.81 95 THR A O 1
ATOM 748 N N . PRO A 1 96 ? -9.974 5.137 -12.691 1.00 88.62 96 PRO A N 1
ATOM 749 C CA . PRO A 1 96 ? -8.513 5.110 -12.807 1.00 88.62 96 PRO A CA 1
ATOM 750 C C . PRO A 1 96 ? -7.830 6.361 -12.236 1.00 88.62 96 PRO A C 1
ATOM 752 O O . PRO A 1 96 ? -6.718 6.293 -11.711 1.00 88.62 96 PRO A O 1
ATOM 755 N N . LEU A 1 97 ? -8.502 7.515 -12.318 1.00 91.06 97 LEU A N 1
ATOM 756 C CA . LEU A 1 97 ? -8.006 8.770 -11.768 1.00 91.06 97 LEU A CA 1
ATOM 757 C C . LEU A 1 97 ? -8.019 8.775 -10.235 1.00 91.06 97 LEU A C 1
ATOM 759 O O . LEU A 1 97 ? -7.058 9.248 -9.634 1.00 91.06 97 LEU A O 1
ATOM 763 N N . GLU A 1 98 ? -9.087 8.284 -9.608 1.00 91.75 98 GLU A N 1
ATOM 764 C CA . GLU A 1 98 ? -9.189 8.169 -8.148 1.00 91.75 98 GLU A CA 1
ATOM 765 C C . GLU A 1 98 ? -8.169 7.171 -7.614 1.00 91.75 98 GLU A C 1
ATOM 767 O O . GLU A 1 98 ? -7.384 7.521 -6.733 1.00 91.75 98 GLU A O 1
ATOM 772 N N . PHE A 1 99 ? -8.101 5.986 -8.226 1.00 91.50 99 PHE A N 1
ATOM 773 C CA . PHE A 1 99 ? -7.115 4.971 -7.877 1.00 91.50 99 PHE A CA 1
ATOM 774 C C . PHE A 1 99 ? -5.693 5.530 -7.977 1.00 91.50 99 PHE A C 1
ATOM 776 O O . PHE A 1 99 ? -4.920 5.443 -7.029 1.00 91.50 99 PHE A O 1
ATOM 783 N N . HIS A 1 100 ? -5.340 6.191 -9.085 1.00 91.25 100 HIS A N 1
ATOM 784 C CA . HIS A 1 100 ? -4.020 6.802 -9.211 1.00 91.25 100 HIS A CA 1
ATOM 785 C C . HIS A 1 100 ? -3.758 7.863 -8.137 1.00 91.25 100 HIS A C 1
ATOM 787 O O . HIS A 1 100 ? -2.707 7.822 -7.498 1.00 91.25 100 HIS A O 1
ATOM 793 N N . LYS A 1 101 ? -4.706 8.781 -7.904 1.00 93.00 101 LYS A N 1
ATOM 794 C CA . LYS A 1 101 ? -4.566 9.873 -6.927 1.00 93.00 101 LYS A CA 1
ATOM 795 C C . LYS A 1 101 ? -4.277 9.373 -5.514 1.00 93.00 101 LYS A C 1
ATOM 797 O O . LYS A 1 101 ? -3.411 9.961 -4.869 1.00 93.00 101 LYS A O 1
ATOM 802 N N . LEU A 1 102 ? -4.931 8.293 -5.077 1.00 94.06 102 LEU A N 1
ATOM 803 C CA . LEU A 1 102 ? -4.685 7.680 -3.766 1.00 94.06 102 LEU A CA 1
ATOM 804 C C . LEU A 1 102 ? -3.215 7.272 -3.609 1.00 94.06 102 LEU A C 1
ATOM 806 O O . LEU A 1 102 ? -2.590 7.534 -2.587 1.00 94.06 102 LEU A O 1
ATOM 810 N N . PHE A 1 103 ? -2.618 6.684 -4.645 1.00 95.31 103 PHE A N 1
ATOM 811 C CA . PHE A 1 103 ? -1.270 6.124 -4.553 1.00 95.31 103 PHE A CA 1
ATOM 812 C C . PHE A 1 103 ? -0.143 7.097 -4.914 1.00 95.31 103 PHE A C 1
ATOM 814 O O . PHE A 1 103 ? 1.006 6.805 -4.576 1.00 95.31 103 PHE A O 1
ATOM 821 N N . VAL A 1 104 ? -0.412 8.247 -5.553 1.00 94.31 104 VAL A N 1
ATOM 822 C CA . VAL A 1 104 ? 0.638 9.203 -5.982 1.00 94.31 104 VAL A CA 1
ATOM 823 C C . VAL A 1 104 ? 1.672 9.493 -4.882 1.00 94.31 104 VAL A C 1
ATOM 825 O O . VAL A 1 104 ? 2.869 9.363 -5.166 1.00 94.31 104 VAL A O 1
ATOM 828 N N . PRO A 1 105 ? 1.285 9.854 -3.640 1.00 94.44 105 PRO A N 1
ATOM 829 C CA . PRO A 1 105 ? 2.258 10.197 -2.603 1.00 94.44 105 PRO A CA 1
ATOM 830 C C . PRO A 1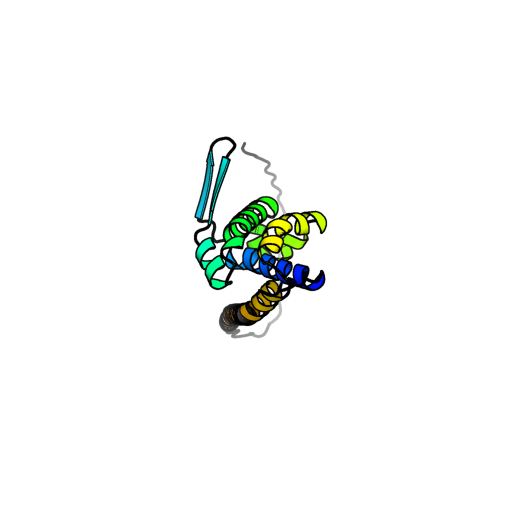 105 ? 3.136 9.007 -2.206 1.00 94.44 105 PRO A C 1
ATOM 832 O O . PRO A 1 105 ? 4.338 9.159 -1.975 1.00 94.44 105 PRO A O 1
ATOM 835 N N . LEU A 1 106 ? 2.546 7.813 -2.155 1.00 96.56 106 LEU A N 1
ATOM 836 C CA . LEU A 1 106 ? 3.251 6.590 -1.805 1.00 96.56 106 LEU A CA 1
ATOM 837 C C . LEU A 1 106 ? 4.208 6.173 -2.923 1.00 96.56 106 LEU A C 1
ATOM 839 O O . LEU A 1 106 ? 5.387 5.963 -2.653 1.00 96.56 106 LEU A O 1
ATOM 843 N N . ILE A 1 107 ? 3.758 6.172 -4.177 1.00 96.38 107 ILE A N 1
ATOM 844 C CA . ILE A 1 107 ? 4.604 5.876 -5.339 1.00 96.38 107 ILE A CA 1
ATOM 845 C C . ILE A 1 107 ? 5.777 6.851 -5.428 1.00 96.38 107 ILE A C 1
ATOM 847 O O . ILE A 1 107 ? 6.913 6.424 -5.622 1.00 96.38 107 ILE A O 1
ATOM 851 N N . ALA A 1 108 ? 5.550 8.148 -5.212 1.00 94.69 108 ALA A N 1
ATOM 852 C CA . ALA A 1 108 ? 6.629 9.134 -5.190 1.00 94.69 108 ALA A CA 1
ATOM 853 C C . ALA A 1 108 ? 7.681 8.837 -4.103 1.00 94.69 108 ALA A C 1
ATOM 855 O O . ALA A 1 108 ? 8.870 9.084 -4.305 1.00 94.69 108 ALA A O 1
ATOM 856 N N . SER A 1 109 ? 7.259 8.275 -2.967 1.00 95.94 109 SER A N 1
ATOM 857 C CA . SER A 1 109 ? 8.149 7.927 -1.856 1.00 95.94 109 SER A CA 1
ATOM 858 C C . SER A 1 109 ? 8.971 6.649 -2.069 1.00 95.94 109 SER A C 1
ATOM 860 O O . SER A 1 109 ? 9.947 6.435 -1.350 1.00 95.94 109 SER A O 1
ATOM 862 N N . MET A 1 110 ? 8.624 5.825 -3.066 1.00 95.38 110 MET A N 1
ATOM 863 C CA . MET A 1 110 ? 9.363 4.597 -3.391 1.00 95.38 110 MET A CA 1
ATOM 864 C C . MET A 1 110 ? 10.702 4.875 -4.088 1.00 95.38 110 MET A C 1
ATOM 866 O O . MET A 1 110 ? 11.582 4.019 -4.078 1.00 95.38 110 MET A O 1
ATOM 870 N N . GLY A 1 111 ? 10.888 6.079 -4.641 1.00 93.00 111 GLY A N 1
ATOM 871 C CA . GLY A 1 111 ? 12.160 6.532 -5.199 1.00 93.00 111 GLY A CA 1
ATOM 872 C C . GLY A 1 111 ? 12.250 6.433 -6.722 1.00 93.00 111 GLY A C 1
ATOM 873 O O . GLY A 1 111 ? 11.299 6.731 -7.444 1.00 93.00 111 GLY A O 1
ATOM 874 N N . ASP A 1 112 ? 13.445 6.116 -7.210 1.00 94.69 112 ASP A N 1
ATOM 875 C CA . ASP A 1 112 ? 13.764 6.042 -8.632 1.00 94.69 112 ASP A CA 1
ATOM 876 C C . ASP A 1 112 ? 13.565 4.627 -9.203 1.00 94.69 112 ASP A C 1
ATOM 878 O O . ASP A 1 112 ? 13.021 3.736 -8.547 1.00 94.69 112 ASP A O 1
ATOM 882 N N . PHE A 1 113 ? 13.921 4.446 -10.478 1.00 96.00 113 PHE A N 1
ATOM 883 C CA . PHE A 1 113 ? 13.720 3.189 -11.197 1.00 96.00 113 PHE A CA 1
ATOM 884 C C . PHE A 1 113 ? 14.362 2.004 -10.471 1.00 96.00 113 PHE A C 1
ATOM 886 O O . PHE A 1 113 ? 13.724 0.961 -10.334 1.00 96.00 113 PHE A O 1
ATOM 893 N N . ASP A 1 114 ? 15.600 2.164 -10.004 1.00 95.62 114 ASP A N 1
ATOM 894 C CA . ASP A 1 114 ? 16.349 1.079 -9.376 1.00 95.62 114 ASP A CA 1
ATOM 895 C C . ASP A 1 114 ? 15.752 0.742 -8.008 1.00 95.62 114 ASP A C 1
ATOM 897 O O . ASP A 1 114 ? 15.564 -0.431 -7.692 1.00 95.62 114 ASP A O 1
ATOM 901 N N . ALA A 1 115 ? 15.361 1.749 -7.220 1.00 95.19 115 ALA A N 1
ATOM 902 C CA . ALA A 1 115 ? 14.694 1.526 -5.939 1.00 95.19 115 ALA A CA 1
ATOM 903 C C . ALA A 1 115 ? 13.369 0.756 -6.091 1.00 95.19 115 ALA A C 1
ATOM 905 O O . ALA A 1 115 ? 13.150 -0.234 -5.392 1.00 95.19 115 ALA A O 1
ATOM 906 N N . MET A 1 116 ? 12.511 1.173 -7.028 1.00 96.69 116 MET A N 1
ATOM 907 C CA . MET A 1 116 ? 11.227 0.516 -7.296 1.00 96.69 116 MET A CA 1
ATOM 908 C C . MET A 1 116 ? 11.396 -0.907 -7.838 1.00 96.69 116 MET A C 1
ATOM 910 O O . MET A 1 116 ? 10.712 -1.818 -7.375 1.00 96.69 116 MET A O 1
ATOM 914 N N . SER A 1 117 ? 12.312 -1.107 -8.790 1.00 96.25 117 SER A N 1
ATOM 915 C CA . SER A 1 117 ? 12.549 -2.424 -9.400 1.00 96.25 117 SER A CA 1
ATOM 916 C C . SER A 1 117 ? 13.093 -3.413 -8.372 1.00 96.25 117 SER A C 1
ATOM 918 O O . SER A 1 117 ? 12.558 -4.508 -8.227 1.00 96.25 117 SER A O 1
ATOM 920 N N . ASN A 1 118 ? 14.085 -2.987 -7.582 1.00 95.50 118 ASN A N 1
ATOM 921 C CA . ASN A 1 118 ? 14.649 -3.803 -6.509 1.00 95.50 118 ASN A CA 1
ATOM 922 C C . ASN A 1 118 ? 13.613 -4.128 -5.423 1.00 95.50 118 ASN A C 1
ATOM 924 O O . ASN A 1 118 ? 13.685 -5.186 -4.801 1.00 95.50 118 ASN A O 1
ATOM 928 N N . TRP A 1 119 ? 12.681 -3.213 -5.137 1.00 96.19 119 TRP A N 1
ATOM 929 C CA . TRP A 1 119 ? 11.615 -3.470 -4.169 1.00 96.19 119 TRP A CA 1
ATOM 930 C C . TRP A 1 119 ? 10.617 -4.512 -4.687 1.00 96.19 119 TRP A C 1
ATOM 932 O O . TRP A 1 119 ? 10.284 -5.437 -3.947 1.00 96.19 119 TRP A O 1
ATOM 942 N N . LEU A 1 120 ? 10.191 -4.414 -5.952 1.00 95.75 120 LEU A N 1
ATOM 943 C CA . LEU A 1 120 ? 9.326 -5.427 -6.566 1.00 95.75 120 LEU A CA 1
ATOM 944 C C . LEU A 1 120 ? 9.985 -6.807 -6.554 1.00 95.75 120 LEU A C 1
ATOM 946 O O . LEU A 1 120 ? 9.391 -7.754 -6.056 1.00 95.75 120 LEU A O 1
ATOM 950 N N . GLU A 1 121 ? 11.238 -6.906 -6.998 1.00 94.62 121 GLU A N 1
ATOM 951 C CA . GLU A 1 121 ? 11.971 -8.177 -7.028 1.00 94.62 121 GLU A CA 1
ATOM 952 C C . GLU A 1 121 ? 12.062 -8.826 -5.637 1.00 94.62 121 GLU A C 1
ATOM 954 O O . GLU A 1 121 ? 11.780 -10.011 -5.468 1.00 94.62 121 GLU A O 1
ATOM 959 N N . LYS A 1 122 ? 12.391 -8.041 -4.604 1.00 91.88 122 LYS A N 1
ATOM 960 C CA . LYS A 1 122 ? 12.506 -8.547 -3.225 1.00 91.88 122 LYS A CA 1
ATOM 961 C C . LYS A 1 122 ? 11.172 -8.951 -2.612 1.00 91.88 122 LYS A C 1
ATOM 963 O O . LYS A 1 122 ? 11.148 -9.791 -1.715 1.00 91.88 122 LYS A O 1
ATOM 968 N N . THR A 1 123 ? 10.082 -8.335 -3.053 1.00 93.06 123 THR A N 1
ATOM 969 C CA . THR A 1 123 ? 8.738 -8.637 -2.551 1.00 93.06 123 THR A CA 1
ATOM 970 C C . THR A 1 123 ? 8.027 -9.708 -3.370 1.00 93.06 123 THR A C 1
ATOM 972 O O . THR A 1 123 ? 7.020 -10.231 -2.904 1.00 93.06 123 THR A O 1
ATOM 975 N N . GLU A 1 124 ? 8.560 -10.099 -4.530 1.00 90.06 124 GLU A N 1
ATOM 976 C CA . GLU A 1 124 ? 8.009 -11.177 -5.357 1.00 90.06 124 GLU A CA 1
ATOM 977 C C . GLU A 1 124 ? 7.976 -12.509 -4.615 1.00 90.06 124 GLU A C 1
ATOM 979 O O . GLU A 1 124 ? 6.936 -13.153 -4.530 1.00 90.06 124 GLU A O 1
ATOM 984 N N . VAL A 1 125 ? 9.080 -12.865 -3.957 1.00 79.50 125 VAL A N 1
ATOM 985 C CA . VAL A 1 125 ? 9.177 -14.103 -3.169 1.00 79.50 125 VAL A CA 1
ATOM 986 C C . VAL A 1 125 ? 8.149 -14.131 -2.033 1.00 79.50 125 VAL A C 1
ATOM 988 O O . VAL A 1 125 ? 7.618 -15.188 -1.695 1.00 79.50 125 VAL A O 1
ATOM 991 N N . LEU A 1 126 ? 7.855 -12.971 -1.439 1.00 73.75 126 LEU A N 1
ATOM 992 C CA . LEU A 1 126 ? 6.852 -12.849 -0.380 1.00 73.75 126 LEU A CA 1
ATOM 993 C C . LEU A 1 126 ? 5.438 -13.019 -0.940 1.00 73.75 126 LEU A C 1
ATOM 995 O O . LEU A 1 126 ? 4.649 -13.756 -0.355 1.00 73.75 126 LEU A O 1
ATOM 999 N N . ALA A 1 127 ? 5.154 -12.406 -2.091 1.00 75.38 127 ALA A N 1
ATOM 1000 C CA . ALA A 1 127 ? 3.881 -12.570 -2.783 1.00 75.38 127 ALA A CA 1
ATOM 1001 C C . ALA A 1 127 ? 3.642 -14.035 -3.185 1.00 75.38 127 ALA A C 1
ATOM 1003 O O . ALA A 1 127 ? 2.583 -14.588 -2.899 1.00 75.38 127 ALA A O 1
ATOM 1004 N N . GLU A 1 128 ? 4.646 -14.710 -3.751 1.00 78.50 128 GLU A N 1
ATOM 1005 C CA . GLU A 1 128 ? 4.559 -16.137 -4.082 1.00 78.50 128 GLU A CA 1
ATOM 1006 C C . GLU A 1 128 ? 4.357 -17.028 -2.846 1.00 78.50 128 GLU A C 1
ATOM 1008 O O . GLU A 1 128 ? 3.626 -18.023 -2.896 1.00 78.50 128 GLU A O 1
ATOM 1013 N N . ALA A 1 129 ? 5.021 -16.708 -1.733 1.00 67.31 129 ALA A N 1
ATOM 1014 C CA . ALA A 1 129 ? 4.892 -17.463 -0.492 1.00 67.31 129 ALA A CA 1
ATOM 1015 C C . ALA A 1 129 ? 3.492 -17.322 0.127 1.00 67.31 129 ALA A C 1
ATOM 1017 O O . ALA A 1 129 ? 2.940 -18.316 0.607 1.00 67.31 129 ALA A O 1
ATOM 1018 N N . ASP A 1 130 ? 2.907 -16.122 0.092 1.00 69.94 130 ASP A N 1
ATOM 1019 C CA . ASP A 1 130 ? 1.546 -15.892 0.579 1.00 69.94 130 ASP A CA 1
ATOM 1020 C C . ASP A 1 130 ? 0.504 -16.590 -0.313 1.00 69.94 130 ASP A C 1
ATOM 1022 O O . ASP A 1 130 ? -0.359 -17.293 0.217 1.00 69.94 130 ASP A O 1
ATOM 1026 N N . LEU A 1 131 ? 0.659 -16.559 -1.646 1.00 62.22 131 LEU A N 1
ATOM 1027 C CA . LEU A 1 131 ? -0.196 -17.320 -2.573 1.00 62.22 131 LEU A CA 1
ATOM 1028 C C . LEU A 1 131 ? -0.202 -18.829 -2.260 1.00 62.22 131 LEU A C 1
ATOM 1030 O O . LEU A 1 131 ? -1.255 -19.470 -2.233 1.00 62.22 131 LEU A O 1
ATOM 1034 N N . LYS A 1 132 ? 0.969 -19.414 -1.966 1.00 59.75 132 LYS A N 1
ATOM 1035 C CA . LYS A 1 132 ? 1.087 -20.834 -1.577 1.00 59.75 132 LYS A CA 1
ATOM 1036 C C . LYS A 1 132 ? 0.437 -21.130 -0.221 1.00 59.75 132 LYS A C 1
ATOM 1038 O O . LYS A 1 132 ? -0.125 -22.213 -0.025 1.00 59.75 132 LYS A O 1
ATOM 1043 N N . ARG A 1 133 ? 0.507 -20.194 0.731 1.00 63.03 133 ARG A N 1
ATOM 1044 C CA . ARG A 1 133 ? -0.132 -20.333 2.048 1.00 63.03 133 ARG A CA 1
ATOM 1045 C C . ARG A 1 133 ? -1.656 -20.316 1.939 1.00 63.03 133 ARG A C 1
ATOM 1047 O O . ARG A 1 133 ? -2.312 -21.087 2.633 1.00 63.03 133 ARG A O 1
ATOM 1054 N N . ASP A 1 134 ? -2.224 -19.478 1.083 1.00 60.41 134 ASP A N 1
ATOM 1055 C CA . ASP A 1 134 ? -3.678 -19.436 0.935 1.00 60.41 134 ASP A CA 1
ATOM 1056 C C . ASP A 1 134 ? -4.203 -20.658 0.175 1.00 60.41 134 ASP A C 1
ATOM 1058 O O . ASP A 1 134 ? -5.162 -21.276 0.632 1.00 60.41 134 ASP A O 1
ATOM 1062 N N . ALA A 1 135 ? -3.500 -21.132 -0.861 1.00 59.66 135 ALA A N 1
ATOM 1063 C CA . ALA A 1 135 ? -3.840 -22.392 -1.534 1.00 59.66 135 ALA A CA 1
ATOM 1064 C C . ALA A 1 135 ? -3.864 -23.605 -0.578 1.00 59.66 135 ALA A C 1
ATOM 1066 O O . ALA A 1 135 ? -4.718 -24.484 -0.698 1.00 59.66 135 ALA A O 1
ATOM 1067 N N . SER A 1 136 ? -2.964 -23.642 0.410 1.00 58.78 136 SER A N 1
ATOM 1068 C CA . SER A 1 136 ? -2.901 -24.730 1.399 1.00 58.78 136 SER A CA 1
ATOM 1069 C C . SER A 1 136 ? -3.970 -24.648 2.498 1.00 58.78 136 SER A C 1
ATOM 1071 O O . SER A 1 136 ? -4.322 -25.675 3.076 1.00 58.78 136 SER A O 1
ATOM 1073 N N . LYS A 1 137 ? -4.545 -23.468 2.773 1.00 55.94 137 LYS A N 1
ATOM 1074 C CA . LYS A 1 137 ? -5.714 -23.348 3.667 1.00 55.94 137 LYS A CA 1
ATOM 1075 C C . LYS A 1 137 ? -6.978 -23.936 3.037 1.00 55.94 137 LYS A C 1
ATOM 1077 O O . LYS A 1 137 ? -7.779 -24.538 3.748 1.00 55.94 137 LYS A O 1
ATOM 1082 N N . TYR A 1 138 ? -7.148 -23.782 1.723 1.00 50.50 138 TYR A N 1
ATOM 1083 C CA . TYR A 1 138 ? -8.315 -24.306 1.006 1.00 50.50 138 TYR A CA 1
ATOM 1084 C C . TYR A 1 138 ? -8.209 -25.808 0.704 1.00 50.50 138 TYR A C 1
ATOM 1086 O O . TYR A 1 138 ? -9.221 -26.500 0.779 1.00 50.50 138 TYR A O 1
ATOM 1094 N N . SER A 1 139 ? -7.005 -26.352 0.481 1.00 52.50 139 SER A N 1
ATOM 1095 C CA . SER A 1 139 ? -6.831 -27.802 0.275 1.00 52.50 139 SER A CA 1
ATOM 1096 C C . SER A 1 139 ? -7.144 -28.645 1.520 1.00 52.50 139 SER A C 1
ATOM 1098 O O . SER A 1 139 ? -7.567 -29.792 1.400 1.00 52.50 139 SER A O 1
ATOM 1100 N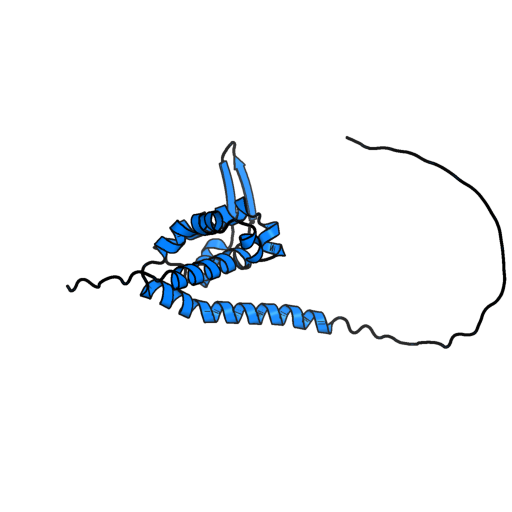 N . PHE A 1 140 ? -6.999 -28.084 2.725 1.00 46.91 140 PHE A N 1
ATOM 1101 C CA . PHE A 1 140 ? -7.377 -28.762 3.971 1.00 46.91 140 PHE A CA 1
ATOM 1102 C C . PHE A 1 140 ? -8.903 -28.848 4.165 1.00 46.91 140 PHE A C 1
ATOM 1104 O O . PHE A 1 140 ? -9.396 -29.789 4.786 1.00 46.91 140 PHE A O 1
ATOM 1111 N N . LEU A 1 141 ? -9.666 -27.900 3.610 1.00 51.25 141 LEU A N 1
ATOM 1112 C CA . LEU A 1 141 ? -11.129 -27.886 3.713 1.00 51.25 141 LEU A CA 1
ATOM 1113 C C . LEU A 1 141 ? -11.803 -28.855 2.724 1.00 51.25 141 LEU A C 1
ATOM 1115 O O . LEU A 1 141 ? -12.867 -29.384 3.041 1.00 51.25 141 LEU A O 1
ATOM 1119 N N . GLU A 1 142 ? -11.175 -29.167 1.585 1.00 49.12 142 GLU A N 1
ATOM 1120 C CA . GLU A 1 142 ? -11.701 -30.139 0.607 1.00 49.12 142 GLU A CA 1
ATOM 1121 C C . GLU A 1 142 ? -11.564 -31.610 1.038 1.00 49.12 142 GLU A C 1
ATOM 1123 O O . GLU A 1 142 ? -12.251 -32.473 0.499 1.00 49.12 142 GLU A O 1
ATOM 1128 N N . HIS A 1 143 ? -10.731 -31.931 2.032 1.00 47.41 143 HIS A N 1
ATOM 1129 C CA . HIS A 1 143 ? -10.626 -33.298 2.568 1.00 47.41 143 HIS A CA 1
ATOM 1130 C C . HIS A 1 143 ? -11.589 -33.605 3.727 1.00 47.41 143 HIS A C 1
ATOM 1132 O O . HIS A 1 143 ? -11.644 -34.742 4.190 1.00 47.41 143 HIS A O 1
ATOM 1138 N N . SER A 1 144 ? -12.387 -32.629 4.171 1.00 44.81 144 SER A N 1
ATOM 1139 C CA . SER A 1 144 ? -13.343 -32.788 5.281 1.00 44.81 144 SER A CA 1
ATOM 1140 C C . SER A 1 144 ? -14.776 -33.137 4.828 1.00 44.81 144 SER A C 1
ATOM 1142 O O . SER A 1 144 ? -15.628 -33.480 5.646 1.00 44.81 144 SER A O 1
ATOM 1144 N N . SER A 1 145 ? -15.075 -33.092 3.524 1.00 43.66 145 SER A N 1
ATOM 1145 C CA . SER A 1 145 ? -16.427 -33.311 2.977 1.00 43.66 145 SER A CA 1
ATOM 1146 C C . SER A 1 145 ? -16.667 -34.706 2.382 1.00 43.66 145 SER A C 1
ATOM 1148 O O . SER A 1 145 ? -17.576 -34.881 1.575 1.00 43.66 145 SER A O 1
ATOM 1150 N N . SER A 1 146 ? -15.916 -35.727 2.804 1.00 39.94 146 SER A N 1
ATOM 1151 C CA . SER A 1 146 ? -16.236 -37.126 2.481 1.00 39.94 146 SER A CA 1
ATOM 1152 C C . SER A 1 146 ? -17.152 -37.725 3.553 1.00 39.94 146 SER A C 1
ATOM 1154 O O . SER A 1 146 ? -16.732 -38.578 4.334 1.00 39.94 146 SER A O 1
ATOM 1156 N N . TRP A 1 147 ? -18.403 -37.262 3.609 1.00 45.09 147 TRP A N 1
ATOM 1157 C CA . TRP A 1 147 ? -19.456 -37.991 4.316 1.00 45.09 147 TRP A CA 1
ATOM 1158 C C . TRP A 1 147 ? -19.954 -39.116 3.408 1.00 45.09 147 TRP A C 1
ATOM 1160 O O . TRP A 1 147 ? -20.556 -38.891 2.362 1.00 45.09 147 TRP A O 1
ATOM 1170 N N . ASP A 1 148 ? -19.585 -40.315 3.835 1.00 44.38 148 ASP A N 1
ATOM 1171 C CA . ASP A 1 148 ? -20.117 -41.635 3.525 1.00 44.38 148 ASP A CA 1
ATOM 1172 C C . ASP A 1 148 ? -21.588 -41.614 3.051 1.00 44.38 148 ASP A C 1
ATOM 1174 O O . ASP A 1 148 ? -22.503 -41.359 3.834 1.00 44.38 148 ASP A O 1
ATOM 1178 N N . ASN A 1 149 ? -21.824 -41.873 1.760 1.00 40.38 149 ASN A N 1
ATOM 1179 C CA . ASN A 1 149 ? -23.162 -42.147 1.227 1.00 40.38 149 ASN A CA 1
ATOM 1180 C C . ASN A 1 149 ? -23.377 -43.663 1.223 1.00 40.38 149 ASN A C 1
ATOM 1182 O O . ASN A 1 149 ? -23.186 -44.331 0.205 1.00 40.38 149 ASN A O 1
ATOM 1186 N N . GLY A 1 150 ? -23.752 -44.185 2.389 1.00 42.28 150 GLY A N 1
ATOM 1187 C CA . GLY A 1 150 ? -24.312 -45.520 2.538 1.00 42.28 150 GLY A CA 1
ATOM 1188 C C . GLY A 1 150 ? -25.760 -45.585 2.043 1.00 42.28 150 GLY A C 1
ATOM 1189 O O . GLY A 1 150 ? -26.572 -44.714 2.344 1.00 42.28 150 GLY A O 1
ATOM 1190 N N . ASP A 1 151 ? -26.035 -46.659 1.307 1.00 39.59 151 ASP A N 1
ATOM 1191 C CA . ASP A 1 151 ? -27.327 -47.307 1.064 1.00 39.59 151 ASP A CA 1
ATOM 1192 C C . ASP A 1 151 ? -28.398 -46.568 0.241 1.00 39.59 151 ASP A C 1
ATOM 1194 O O . ASP A 1 151 ? -29.240 -45.813 0.721 1.00 39.59 151 ASP A O 1
ATOM 1198 N N . SER A 1 152 ? -28.431 -46.911 -1.052 1.00 41.56 152 SER A N 1
ATOM 1199 C CA . SER A 1 152 ? -29.615 -46.776 -1.906 1.00 41.56 152 SER A CA 1
ATOM 1200 C C . SER A 1 152 ? -30.414 -48.079 -1.881 1.00 41.56 152 SER A C 1
ATOM 1202 O O . SER A 1 152 ? -30.173 -48.978 -2.687 1.00 41.56 152 SER A O 1
ATOM 1204 N N . ASP A 1 153 ? -31.372 -48.163 -0.960 1.00 37.84 153 ASP A N 1
ATOM 1205 C CA . ASP A 1 153 ? -32.390 -49.211 -0.955 1.00 37.84 153 ASP A CA 1
ATOM 1206 C C . ASP A 1 153 ? -33.399 -49.008 -2.093 1.00 37.84 153 ASP A C 1
ATOM 1208 O O . ASP A 1 153 ? -33.883 -47.912 -2.389 1.00 37.84 153 ASP A O 1
ATOM 1212 N N . SER A 1 154 ? -33.698 -50.119 -2.756 1.00 42.41 154 SER A N 1
ATOM 1213 C CA . SER A 1 154 ? -34.528 -50.219 -3.947 1.00 42.41 154 SER A CA 1
ATOM 1214 C C . SER A 1 154 ? -36.000 -49.871 -3.701 1.00 42.41 154 SER A C 1
ATOM 1216 O O . SER A 1 154 ? -36.684 -50.429 -2.845 1.00 42.41 154 SER A O 1
ATOM 1218 N N . ASN A 1 155 ? -36.482 -48.985 -4.564 1.00 34.00 155 ASN A N 1
ATOM 1219 C CA . ASN A 1 155 ? -37.828 -48.447 -4.674 1.00 34.00 155 ASN A CA 1
ATOM 1220 C C . ASN A 1 155 ? -38.871 -49.533 -5.032 1.00 34.00 155 ASN A C 1
ATOM 1222 O O . ASN A 1 155 ? -38.759 -50.179 -6.075 1.00 34.00 155 ASN A O 1
ATOM 1226 N N . SER A 1 156 ? -39.919 -49.689 -4.214 1.00 37.28 156 SER A N 1
ATOM 1227 C CA . SER A 1 156 ? -41.137 -50.447 -4.544 1.00 37.28 156 SER A CA 1
ATOM 1228 C C . SER A 1 156 ? -42.371 -49.541 -4.451 1.00 37.28 156 SER A C 1
ATOM 1230 O O . SER A 1 156 ? -42.762 -49.103 -3.377 1.00 37.28 156 SER A O 1
ATOM 1232 N N . SER A 1 157 ? -42.920 -49.282 -5.637 1.00 41.12 157 SER A N 1
ATOM 1233 C CA . SER A 1 157 ? -44.182 -48.670 -6.094 1.00 41.12 157 SER A CA 1
ATOM 1234 C C . SER A 1 157 ? -45.439 -48.565 -5.179 1.00 41.12 157 SER A C 1
ATOM 1236 O O . SER A 1 157 ? -45.545 -49.221 -4.148 1.00 41.12 157 SER A O 1
ATOM 1238 N N . PRO A 1 158 ? -46.438 -47.744 -5.600 1.00 52.34 158 PRO A N 1
ATOM 1239 C CA . PRO A 1 158 ? -47.236 -46.852 -4.750 1.00 52.34 158 PRO A CA 1
ATOM 1240 C C . PRO A 1 158 ? -48.681 -47.324 -4.516 1.00 52.34 158 PRO A C 1
ATOM 1242 O O . PRO A 1 158 ? -49.222 -48.085 -5.319 1.00 52.34 158 PRO A O 1
ATOM 1245 N N . ASN A 1 159 ? -49.374 -46.775 -3.503 1.00 30.81 159 ASN A N 1
ATOM 1246 C CA . ASN A 1 159 ? -50.837 -46.718 -3.570 1.00 30.81 159 ASN A CA 1
ATOM 1247 C C . ASN A 1 159 ? -51.547 -45.678 -2.676 1.00 30.81 159 ASN A C 1
ATOM 1249 O O . ASN A 1 159 ? -51.270 -45.531 -1.490 1.00 30.81 159 ASN A O 1
ATOM 1253 N N . SER A 1 160 ? -52.605 -45.123 -3.275 1.00 37.91 160 SER A N 1
ATOM 1254 C CA . SER A 1 160 ? -53.860 -44.617 -2.692 1.00 37.91 160 SER A CA 1
ATOM 1255 C C . SER A 1 160 ? -53.966 -43.199 -2.092 1.00 37.91 160 SER A C 1
ATOM 1257 O O . SER A 1 160 ? -53.525 -42.888 -0.993 1.00 37.91 160 SER A O 1
ATOM 1259 N N . LEU A 1 161 ? -54.687 -42.370 -2.861 1.00 40.59 161 LEU A N 1
ATOM 1260 C CA . LEU A 1 161 ? -55.807 -41.491 -2.486 1.00 40.59 161 LEU A CA 1
ATOM 1261 C C . LEU A 1 161 ? -55.997 -41.098 -1.003 1.00 40.59 161 LEU A C 1
ATOM 1263 O O . LEU A 1 161 ? -56.437 -41.917 -0.200 1.00 40.59 161 LEU A O 1
ATOM 1267 N N . ARG A 1 162 ? -56.046 -39.778 -0.751 1.00 39.34 162 ARG A N 1
ATOM 1268 C CA . ARG A 1 162 ? -57.235 -39.133 -0.145 1.00 39.34 162 ARG A CA 1
ATOM 1269 C C . ARG A 1 162 ? -57.252 -37.606 -0.328 1.00 39.34 162 ARG A C 1
ATOM 1271 O O . ARG A 1 162 ? -56.286 -36.918 -0.033 1.00 39.34 162 ARG A O 1
ATOM 1278 N N . LYS A 1 163 ? -58.393 -37.107 -0.816 1.00 41.59 163 LYS A N 1
ATOM 1279 C CA . LYS A 1 163 ? -58.838 -35.699 -0.811 1.00 41.59 163 LYS A CA 1
ATOM 1280 C C . LYS A 1 163 ? -59.147 -35.222 0.617 1.00 41.59 163 LYS A C 1
ATOM 1282 O O . LYS A 1 163 ? -59.590 -36.050 1.408 1.00 41.59 163 LYS A O 1
ATOM 1287 N N . ASN A 1 164 ? -59.004 -33.909 0.859 1.00 36.75 164 ASN A N 1
ATOM 1288 C CA . ASN A 1 164 ? -59.912 -32.952 1.554 1.00 36.75 164 ASN A CA 1
ATOM 1289 C C . ASN A 1 164 ? -59.093 -31.664 1.837 1.00 36.75 164 ASN A C 1
ATOM 1291 O O . ASN A 1 164 ? -58.050 -31.765 2.462 1.00 36.75 164 ASN A O 1
ATOM 1295 N N . LYS A 1 165 ? -59.287 -30.521 1.160 1.00 37.47 165 LYS A N 1
ATOM 1296 C CA . LYS A 1 165 ? -60.339 -29.474 1.226 1.00 37.47 165 LYS A CA 1
ATOM 1297 C C . LYS A 1 165 ? -60.244 -28.553 2.471 1.00 37.47 165 LYS A C 1
ATOM 1299 O O . LYS A 1 165 ? -60.503 -29.046 3.560 1.00 37.47 165 LYS A O 1
ATOM 1304 N N . SER A 1 166 ? -59.988 -27.255 2.183 1.00 38.81 166 SER A N 1
ATOM 1305 C CA . SER A 1 166 ? -60.272 -25.986 2.923 1.00 38.81 166 SER A CA 1
ATOM 1306 C C . SER A 1 166 ? -59.566 -25.798 4.288 1.00 38.81 166 SER A C 1
ATOM 1308 O O . SER A 1 166 ? -59.278 -26.789 4.934 1.00 38.81 166 SER A O 1
ATOM 1310 N N . GLU A 1 167 ? -59.143 -24.626 4.780 1.00 41.88 167 GLU A N 1
ATOM 1311 C CA . GLU A 1 167 ? -59.576 -23.208 4.731 1.00 41.88 167 GLU A CA 1
ATOM 1312 C C . GLU A 1 167 ? -58.316 -22.303 4.855 1.00 41.88 167 GLU A C 1
ATOM 1314 O O . GLU A 1 167 ? -57.322 -22.708 5.454 1.00 41.88 167 GLU A O 1
ATOM 1319 N N . GLU A 1 168 ? -58.178 -21.230 4.067 1.00 41.88 168 GLU A N 1
ATOM 1320 C CA . GLU A 1 168 ? -58.268 -19.821 4.522 1.00 41.88 168 GLU A CA 1
ATOM 1321 C C . GLU A 1 168 ? -57.958 -19.578 6.010 1.00 41.88 168 GLU A C 1
ATOM 1323 O O . GLU A 1 168 ? -58.732 -19.973 6.869 1.00 41.88 168 GLU A O 1
ATOM 1328 N N . ASP A 1 169 ? -56.875 -18.844 6.299 1.00 43.84 169 ASP A N 1
ATOM 1329 C CA . ASP A 1 169 ? -57.028 -17.622 7.090 1.00 43.84 169 ASP A CA 1
ATOM 1330 C C . ASP A 1 169 ? -55.856 -16.643 6.948 1.00 43.84 169 ASP A C 1
ATOM 1332 O O . ASP A 1 169 ? -54.675 -16.979 6.856 1.00 43.84 169 ASP A O 1
ATOM 1336 N N . HIS A 1 170 ? -56.280 -15.392 6.888 1.00 42.88 170 HIS A N 1
ATOM 1337 C CA . HIS A 1 170 ? -55.562 -14.150 6.693 1.00 42.88 170 HIS A CA 1
ATOM 1338 C C . HIS A 1 170 ? -55.085 -13.638 8.061 1.00 42.88 170 HIS A C 1
ATOM 1340 O O . HIS A 1 170 ? -55.903 -13.510 8.970 1.00 42.88 170 HIS A O 1
ATOM 1346 N N . PHE A 1 171 ? -53.808 -13.277 8.229 1.00 39.59 171 PHE A N 1
ATOM 1347 C CA . PHE A 1 171 ? -53.468 -12.291 9.258 1.00 39.59 171 PHE A CA 1
ATOM 1348 C C . PHE A 1 171 ? -52.292 -11.405 8.866 1.00 39.59 171 PHE A C 1
ATOM 1350 O O . PHE A 1 171 ? -51.275 -11.834 8.326 1.00 39.59 171 PHE A O 1
ATOM 1357 N N . ASP A 1 172 ? -52.528 -10.135 9.141 1.00 40.28 172 ASP A N 1
ATOM 1358 C CA . ASP A 1 172 ? -51.892 -8.942 8.634 1.00 40.28 172 ASP A CA 1
ATOM 1359 C C . ASP A 1 172 ? -50.887 -8.392 9.663 1.00 40.28 172 ASP A C 1
ATOM 1361 O O . ASP A 1 172 ? -51.070 -8.549 10.868 1.00 40.28 172 ASP A O 1
ATOM 1365 N N . SER A 1 173 ? -49.864 -7.706 9.149 1.00 44.91 173 SER A N 1
ATOM 1366 C CA . SER A 1 173 ? -49.126 -6.579 9.741 1.00 44.91 173 SER A CA 1
ATOM 1367 C C . SER A 1 173 ? -48.625 -6.622 11.200 1.00 44.91 173 SER A C 1
ATOM 1369 O O . SER A 1 173 ? -49.398 -6.651 12.156 1.00 44.91 173 SER A O 1
ATOM 1371 N N . ARG A 1 174 ? -47.329 -6.302 11.381 1.00 39.78 174 ARG A N 1
ATOM 1372 C CA . ARG A 1 174 ? -46.912 -4.980 11.913 1.00 39.78 174 ARG A CA 1
ATOM 1373 C C . ARG A 1 174 ? -45.393 -4.771 11.950 1.00 39.78 174 ARG A C 1
ATOM 1375 O O . ARG A 1 174 ? -44.647 -5.506 12.585 1.00 39.78 174 ARG A O 1
ATOM 1382 N N . THR A 1 175 ? -45.002 -3.672 11.315 1.00 43.19 175 THR A N 1
ATOM 1383 C CA . THR A 1 175 ? -43.798 -2.861 11.516 1.00 43.19 175 THR A CA 1
ATOM 1384 C C . THR A 1 175 ? -43.691 -2.376 12.965 1.00 43.19 175 THR A C 1
ATOM 1386 O O . THR A 1 175 ? -4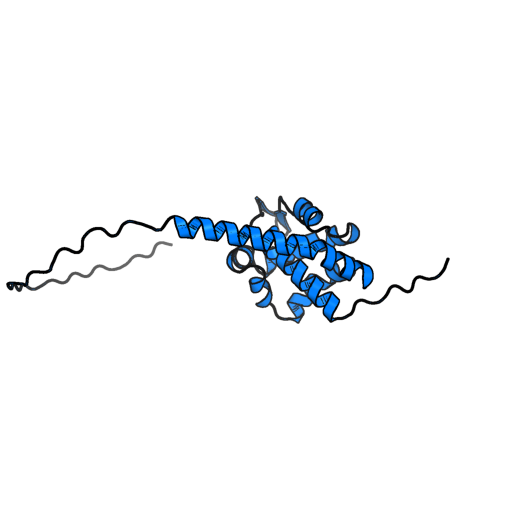4.704 -1.989 13.552 1.00 43.19 175 THR A O 1
ATOM 1389 N N . ILE A 1 176 ? -42.474 -2.313 13.510 1.00 48.94 176 ILE A N 1
ATOM 1390 C CA . ILE A 1 176 ? -42.162 -1.534 14.715 1.00 48.94 176 ILE A CA 1
ATOM 1391 C C . ILE A 1 176 ? -40.967 -0.628 14.393 1.00 48.94 176 ILE A C 1
ATOM 1393 O O . ILE A 1 176 ? -39.963 -1.086 13.849 1.00 48.94 176 ILE A O 1
ATOM 1397 N N . THR A 1 177 ? -41.182 0.659 14.666 1.00 59.03 177 THR A N 1
ATOM 1398 C CA . THR A 1 177 ? -40.255 1.805 14.673 1.00 59.03 177 THR A CA 1
ATOM 1399 C C . THR A 1 177 ? -39.039 1.615 15.561 1.00 59.03 177 THR A C 1
ATOM 1401 O O . THR A 1 177 ? -39.227 1.054 16.664 1.00 59.03 177 THR A O 1
#